Protein AF-A0A435XIN8-F1 (afdb_monomer_lite)

Sequence (94 aa):
AALAMYLAWVGFTTLGAVLGPMLGHVETFGFDMAFPAVFLVLMRGMWTSMAAARPWLVSLVVAALFYLFVPGAWYVAAGAVSGLIAAWLMAGDA

pLDDT: mean 88.57, std 8.17, range [55.53, 97.5]

Radius of gyration: 18.43 Å; chains: 1; bounding box: 35×23×47 Å

Structure (mmCIF, N/CA/C/O backbone):
data_AF-A0A435XIN8-F1
#
_entry.id   AF-A0A435XIN8-F1
#
loop_
_atom_site.group_PDB
_atom_site.id
_atom_site.type_symbol
_atom_site.label_atom_id
_atom_site.label_alt_id
_atom_site.label_comp_id
_atom_site.label_asym_id
_atom_site.label_entity_id
_atom_site.label_seq_id
_atom_site.pdbx_PDB_ins_code
_atom_site.Cartn_x
_atom_site.Cartn_y
_atom_site.Cartn_z
_atom_site.occupancy
_atom_site.B_iso_or_equiv
_atom_site.auth_seq_id
_atom_site.auth_comp_id
_atom_site.auth_asym_id
_atom_site.auth_atom_id
_atom_site.pdbx_PDB_model_num
ATOM 1 N N . ALA A 1 1 ? 15.674 1.872 22.610 1.00 75.19 1 ALA A N 1
ATOM 2 C CA . ALA A 1 1 ? 14.875 2.157 21.397 1.00 75.19 1 ALA A CA 1
ATOM 3 C C . ALA A 1 1 ? 13.672 1.218 21.264 1.00 75.19 1 ALA A C 1
ATOM 5 O O . ALA A 1 1 ? 12.555 1.714 21.284 1.00 75.19 1 ALA A O 1
ATOM 6 N N . ALA A 1 2 ? 13.867 -0.108 21.218 1.00 90.69 2 ALA A N 1
ATOM 7 C CA . ALA A 1 2 ? 12.775 -1.079 21.042 1.00 90.69 2 ALA A CA 1
ATOM 8 C C . ALA A 1 2 ? 11.639 -0.962 22.078 1.00 90.69 2 ALA A C 1
ATOM 10 O O . ALA A 1 2 ? 10.477 -0.948 21.694 1.00 90.69 2 ALA A O 1
ATOM 11 N N . LEU A 1 3 ? 11.960 -0.786 23.369 1.00 94.62 3 LEU A N 1
ATOM 12 C CA . LEU A 1 3 ? 10.942 -0.637 24.420 1.00 94.62 3 LEU A CA 1
ATOM 13 C C . LEU A 1 3 ? 10.083 0.626 24.243 1.00 94.62 3 LEU A C 1
ATOM 15 O O . LEU A 1 3 ? 8.868 0.564 24.377 1.00 94.62 3 LEU A O 1
ATOM 19 N N . ALA A 1 4 ? 10.698 1.761 23.898 1.00 93.44 4 ALA A N 1
ATOM 20 C CA . ALA A 1 4 ? 9.971 3.005 23.648 1.00 93.44 4 ALA A CA 1
ATOM 21 C C . ALA A 1 4 ? 9.062 2.891 22.413 1.00 93.44 4 ALA A C 1
ATOM 23 O O . ALA A 1 4 ? 7.924 3.348 22.443 1.00 93.44 4 ALA A O 1
ATOM 24 N N . MET A 1 5 ? 9.542 2.225 21.356 1.00 95.00 5 MET A N 1
ATOM 25 C CA . MET A 1 5 ? 8.753 1.939 20.153 1.00 95.00 5 MET A CA 1
ATOM 26 C C . MET A 1 5 ? 7.568 1.019 20.471 1.00 95.00 5 MET A C 1
ATOM 28 O O . MET A 1 5 ? 6.449 1.291 20.052 1.00 95.00 5 MET A O 1
ATOM 32 N N . TYR A 1 6 ? 7.796 -0.023 21.274 1.00 95.38 6 TYR A N 1
ATOM 33 C CA . TYR A 1 6 ? 6.751 -0.946 21.707 1.00 95.38 6 TYR A CA 1
ATOM 34 C C . TYR A 1 6 ? 5.683 -0.245 22.551 1.00 95.38 6 TYR A C 1
ATOM 36 O O . TYR A 1 6 ? 4.496 -0.387 22.278 1.00 95.38 6 TYR A O 1
ATOM 44 N N . LEU A 1 7 ? 6.088 0.566 23.533 1.00 96.69 7 LEU A N 1
ATOM 45 C CA . LEU A 1 7 ? 5.151 1.330 24.359 1.00 96.69 7 LEU A CA 1
ATOM 46 C C . LEU A 1 7 ? 4.356 2.345 23.537 1.00 96.69 7 LEU A C 1
ATOM 48 O O . LEU A 1 7 ? 3.152 2.470 23.740 1.00 96.69 7 LEU A O 1
ATOM 52 N N . ALA A 1 8 ? 4.998 3.033 22.590 1.00 95.88 8 ALA A N 1
ATOM 53 C CA . ALA A 1 8 ? 4.302 3.924 21.671 1.00 95.88 8 ALA A CA 1
ATOM 54 C C . ALA A 1 8 ? 3.287 3.153 20.817 1.00 95.88 8 ALA A C 1
ATOM 56 O O . ALA A 1 8 ? 2.129 3.552 20.738 1.00 95.88 8 ALA A O 1
ATOM 57 N N . TRP A 1 9 ? 3.685 2.022 20.231 1.00 96.06 9 TRP A N 1
ATOM 58 C CA . TRP A 1 9 ? 2.791 1.196 19.424 1.00 96.06 9 TRP A CA 1
ATOM 59 C C . TRP A 1 9 ? 1.582 0.712 20.228 1.00 96.06 9 TRP A C 1
ATOM 61 O O . TRP A 1 9 ? 0.446 0.925 19.805 1.00 96.06 9 TRP A O 1
ATOM 71 N N . VAL A 1 10 ? 1.806 0.133 21.410 1.00 97.19 10 VAL A N 1
ATOM 72 C CA . VAL A 1 10 ? 0.729 -0.333 22.293 1.00 97.19 10 VAL A CA 1
ATOM 73 C C . VAL A 1 10 ? -0.158 0.833 22.729 1.00 97.19 10 VAL A C 1
ATOM 75 O O . VAL A 1 10 ? -1.381 0.724 22.656 1.00 97.19 10 VAL A O 1
ATOM 78 N N . GLY A 1 11 ? 0.431 1.963 23.124 1.00 97.50 11 GLY A N 1
ATOM 79 C CA . GLY A 1 11 ? -0.297 3.153 23.560 1.00 97.50 11 GLY A CA 1
ATOM 80 C C . GLY A 1 11 ? -1.203 3.719 22.469 1.00 97.50 11 GLY A C 1
ATOM 81 O O . GLY A 1 11 ? -2.407 3.842 22.680 1.00 97.50 11 GLY A O 1
ATOM 82 N N . PHE A 1 12 ? -0.659 3.995 21.281 1.00 95.00 12 PHE A N 1
ATOM 83 C CA . PHE A 1 12 ? -1.438 4.524 20.158 1.00 95.00 12 PHE A CA 1
ATOM 84 C C . PHE A 1 12 ? -2.469 3.521 19.627 1.00 95.00 12 PHE A C 1
ATOM 86 O O . PHE A 1 12 ? -3.574 3.931 19.285 1.00 95.00 12 PHE A O 1
ATOM 93 N N . THR A 1 13 ? -2.162 2.219 19.614 1.00 93.88 13 THR A N 1
ATOM 94 C CA . THR A 1 13 ? -3.130 1.182 19.208 1.00 93.88 13 THR A CA 1
ATOM 95 C C . THR A 1 13 ? -4.295 1.107 20.191 1.00 93.88 13 THR A C 1
ATOM 97 O O . THR A 1 13 ? -5.449 1.075 19.776 1.00 93.88 13 THR A O 1
ATOM 100 N N . THR A 1 14 ? -4.009 1.141 21.496 1.00 94.88 14 THR A N 1
ATOM 101 C CA . THR A 1 14 ? -5.042 1.133 22.544 1.00 94.88 14 THR A CA 1
ATOM 102 C C . THR A 1 14 ? -5.899 2.392 22.465 1.00 94.88 14 THR A C 1
ATOM 104 O O . THR A 1 14 ? -7.124 2.316 22.511 1.00 94.88 14 THR A O 1
ATOM 107 N N . LEU A 1 15 ? -5.267 3.553 22.281 1.00 94.25 15 LEU A N 1
ATOM 108 C CA . LEU A 1 15 ? -5.957 4.832 22.145 1.00 94.25 15 LEU A CA 1
ATOM 109 C C . LEU A 1 15 ? -6.853 4.856 20.897 1.00 94.25 15 LEU A C 1
ATOM 111 O O . LEU A 1 15 ? -8.006 5.264 20.986 1.00 94.25 15 LEU A O 1
ATOM 115 N N . GLY A 1 16 ? -6.369 4.340 19.765 1.00 89.69 16 GLY A N 1
ATOM 116 C CA . GLY A 1 16 ? -7.163 4.172 18.547 1.00 89.69 16 GLY A CA 1
ATOM 117 C C . GLY A 1 16 ? -8.329 3.194 18.715 1.00 89.69 16 GLY A C 1
ATOM 118 O O . GLY A 1 16 ? -9.423 3.472 18.236 1.00 89.69 16 GLY A O 1
ATOM 119 N N . ALA A 1 17 ? -8.139 2.090 19.443 1.00 90.12 17 ALA A N 1
ATOM 120 C CA . ALA A 1 17 ? -9.194 1.110 19.707 1.00 90.12 17 ALA A CA 1
ATOM 121 C C . ALA A 1 17 ? -10.310 1.661 20.613 1.00 90.12 17 ALA A C 1
ATOM 123 O O . ALA A 1 17 ? -11.476 1.333 20.413 1.00 90.12 17 ALA A O 1
ATOM 124 N N . VAL A 1 18 ? -9.964 2.507 21.590 1.00 92.81 18 VAL A N 1
ATOM 125 C CA . VAL A 1 18 ? -10.932 3.123 22.514 1.00 92.81 18 VAL A CA 1
ATOM 126 C C . VAL A 1 18 ? -11.646 4.316 21.876 1.00 92.81 18 VAL A C 1
ATOM 128 O O . VAL A 1 18 ? -12.858 4.451 22.022 1.00 92.81 18 VAL A O 1
ATOM 131 N N . LEU A 1 19 ? -10.916 5.180 21.164 1.00 88.00 19 LEU A N 1
ATOM 132 C CA . LEU A 1 19 ? -11.485 6.384 20.549 1.00 88.00 19 LEU A CA 1
ATOM 133 C C . LEU A 1 19 ? -12.164 6.107 19.203 1.00 88.00 19 LEU A C 1
ATOM 135 O O . LEU A 1 19 ? -13.084 6.831 18.835 1.00 88.00 19 LEU A O 1
ATOM 139 N N . GLY A 1 20 ? -11.750 5.066 18.476 1.00 84.50 20 GLY A N 1
ATOM 140 C CA . GLY A 1 20 ? -12.283 4.708 17.158 1.00 84.50 20 GLY A CA 1
ATOM 141 C C . GLY A 1 20 ? -13.812 4.581 17.118 1.00 84.50 20 GLY A C 1
ATOM 142 O O . GLY A 1 20 ? -14.435 5.231 16.280 1.00 84.50 20 GLY A O 1
ATOM 143 N N . PRO A 1 21 ? -14.449 3.844 18.051 1.00 85.06 21 PRO A N 1
ATOM 144 C CA . PRO A 1 21 ? -15.908 3.750 18.126 1.00 85.06 21 PRO A CA 1
ATOM 145 C C . PRO A 1 21 ? -16.620 5.089 18.383 1.00 85.06 21 PRO A C 1
ATOM 147 O O . PRO A 1 21 ? -17.789 5.233 18.033 1.00 85.06 21 PRO A O 1
ATOM 150 N N . MET A 1 22 ? -15.940 6.078 18.977 1.00 84.00 22 MET A N 1
ATOM 151 C CA . MET A 1 22 ? -16.516 7.401 19.262 1.00 84.00 22 MET A CA 1
ATOM 152 C C . MET A 1 22 ? -16.594 8.295 18.015 1.00 84.00 22 MET A C 1
ATOM 154 O O . MET A 1 22 ? -17.324 9.283 18.023 1.00 84.00 22 MET A O 1
ATOM 158 N N . LEU A 1 23 ? -15.865 7.959 16.944 1.00 75.56 23 LEU A N 1
ATOM 159 C CA . LEU A 1 23 ? -15.799 8.743 15.705 1.00 75.56 23 LEU A CA 1
ATOM 160 C C . LEU A 1 23 ? -16.977 8.483 14.743 1.00 75.56 23 LEU A C 1
ATOM 162 O O . LEU A 1 23 ? -17.094 9.165 13.726 1.00 75.56 23 LEU A O 1
ATOM 166 N N . GLY A 1 24 ? -17.876 7.542 15.054 1.00 78.75 24 GLY A N 1
ATOM 167 C CA . GLY A 1 24 ? -19.056 7.255 14.228 1.00 78.75 24 GLY A CA 1
ATOM 168 C C . GLY A 1 24 ? -18.700 6.704 12.839 1.00 78.75 24 GLY A C 1
ATOM 169 O O . GLY A 1 24 ? -17.843 5.832 12.721 1.00 78.75 24 GLY A O 1
ATOM 170 N N . HIS A 1 25 ? -19.359 7.189 11.777 1.00 75.62 25 HIS A N 1
ATOM 171 C CA . HIS A 1 25 ? -19.108 6.757 10.390 1.00 75.62 25 HIS A CA 1
ATOM 172 C C . HIS A 1 25 ? -17.826 7.390 9.829 1.00 75.62 25 HIS A C 1
ATOM 174 O O . HIS A 1 25 ? -17.870 8.302 9.001 1.00 75.62 25 HIS A O 1
ATOM 180 N N . VAL A 1 26 ? -16.676 6.890 10.282 1.00 74.94 26 VAL A N 1
ATOM 181 C CA . VAL A 1 26 ? -15.337 7.412 9.952 1.00 74.94 26 VAL A CA 1
ATOM 182 C C . VAL A 1 26 ? -15.029 7.394 8.442 1.00 74.94 26 VAL A C 1
ATOM 184 O O . VAL A 1 26 ? -14.199 8.162 7.961 1.00 74.94 26 VAL A O 1
ATOM 187 N N . GLU A 1 27 ? -15.752 6.568 7.683 1.00 73.81 27 GLU A N 1
ATOM 188 C CA . GLU A 1 27 ? -15.745 6.490 6.214 1.00 73.81 27 GLU A CA 1
ATOM 189 C C . GLU A 1 27 ? -15.984 7.858 5.554 1.00 73.81 27 GLU A C 1
ATOM 191 O O . GLU A 1 27 ? -15.299 8.222 4.603 1.00 73.81 27 GLU A O 1
ATOM 196 N N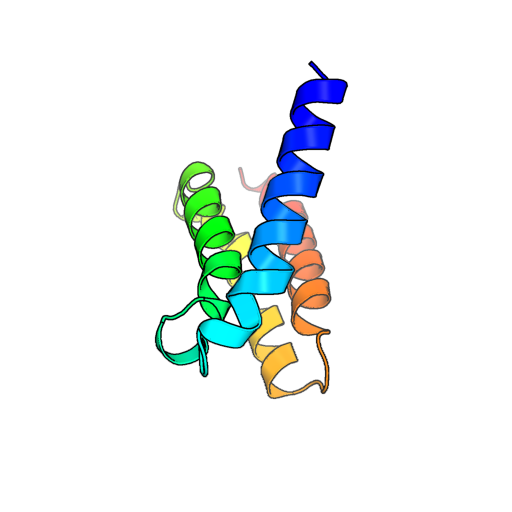 . THR A 1 28 ? -16.883 8.684 6.106 1.00 74.12 28 THR A N 1
ATOM 197 C CA . THR A 1 28 ? -17.136 10.039 5.567 1.00 74.12 28 THR A CA 1
ATOM 198 C C . THR A 1 28 ? -15.941 10.982 5.684 1.00 74.12 28 THR A C 1
ATOM 200 O O . THR A 1 28 ? -15.857 11.958 4.941 1.00 74.12 28 THR A O 1
ATOM 203 N N . PHE A 1 29 ? -14.994 10.684 6.574 1.00 78.12 29 PHE A N 1
ATOM 204 C CA . PHE A 1 29 ? -13.762 11.451 6.733 1.00 78.12 29 PHE A CA 1
ATOM 205 C C . PHE A 1 29 ? -12.603 10.902 5.883 1.00 78.12 29 PHE A C 1
ATOM 207 O O . PHE A 1 29 ? -11.504 11.451 5.942 1.00 78.12 29 PHE A O 1
ATOM 214 N N . GLY A 1 30 ? -12.818 9.840 5.093 1.00 76.88 30 GLY A N 1
ATOM 215 C CA . GLY A 1 30 ? -11.795 9.247 4.226 1.00 76.88 30 GLY A CA 1
ATOM 216 C C . GLY A 1 30 ? -10.733 8.432 4.971 1.00 76.88 30 GLY A C 1
ATOM 217 O O . GLY A 1 30 ? -9.632 8.226 4.456 1.00 76.88 30 GLY A O 1
ATOM 218 N N . PHE A 1 31 ? -11.025 7.985 6.199 1.00 79.81 31 PHE A N 1
ATOM 219 C CA . PHE A 1 31 ? -10.106 7.152 6.987 1.00 79.81 31 PHE A CA 1
ATOM 220 C C . PHE A 1 31 ? -9.837 5.783 6.343 1.00 79.81 31 PHE A C 1
ATOM 222 O O . PHE A 1 31 ? -8.754 5.227 6.513 1.00 79.81 31 PHE A O 1
ATOM 229 N N . ASP A 1 32 ? -10.787 5.268 5.569 1.00 83.62 32 ASP A N 1
ATOM 230 C CA . ASP A 1 32 ? -10.657 4.077 4.725 1.00 83.62 32 ASP A CA 1
ATOM 231 C C . ASP A 1 32 ? -9.632 4.272 3.592 1.00 83.62 32 ASP A C 1
ATOM 233 O O . ASP A 1 32 ? -8.892 3.352 3.238 1.00 83.62 32 ASP A O 1
ATOM 237 N N . MET A 1 33 ? -9.516 5.500 3.084 1.00 84.88 33 MET A N 1
ATOM 238 C CA . MET A 1 33 ? -8.567 5.880 2.037 1.00 84.88 33 MET A CA 1
ATOM 239 C C . MET A 1 33 ? -7.185 6.270 2.562 1.00 84.88 33 MET A C 1
ATOM 241 O O . MET A 1 33 ? -6.239 6.337 1.774 1.00 84.88 33 MET A O 1
ATOM 245 N N . ALA A 1 34 ? -7.020 6.475 3.872 1.00 86.88 34 ALA A N 1
ATOM 246 C CA . ALA A 1 34 ? -5.742 6.878 4.458 1.00 86.88 34 ALA A CA 1
ATOM 247 C C . ALA A 1 34 ? -4.617 5.877 4.143 1.00 86.88 34 ALA A C 1
ATOM 249 O O . ALA A 1 34 ? -3.512 6.276 3.779 1.00 86.88 34 ALA A O 1
ATOM 250 N N . PHE A 1 35 ? -4.903 4.574 4.221 1.00 85.12 35 PHE A N 1
ATOM 251 C CA . PHE A 1 35 ? -3.913 3.536 3.942 1.00 85.12 35 PHE A CA 1
ATOM 252 C C . PHE A 1 35 ? -3.520 3.492 2.451 1.00 85.12 35 PHE A C 1
ATOM 254 O O . PHE A 1 35 ? -2.336 3.686 2.167 1.00 85.12 35 PHE A O 1
ATOM 261 N N . PRO A 1 36 ? -4.452 3.354 1.480 1.00 87.69 36 PRO A N 1
ATOM 262 C CA . PRO A 1 36 ? -4.133 3.484 0.054 1.00 87.69 36 PRO A CA 1
ATOM 263 C C . PRO A 1 36 ? -3.402 4.784 -0.311 1.00 87.69 36 PRO A C 1
ATOM 265 O O . PRO A 1 36 ? -2.444 4.752 -1.084 1.00 87.69 36 PRO A O 1
ATOM 268 N N . ALA A 1 37 ? -3.808 5.921 0.263 1.00 89.81 37 ALA A N 1
ATOM 269 C CA . ALA A 1 37 ? -3.206 7.223 -0.017 1.00 89.81 37 ALA A CA 1
ATOM 270 C C . ALA A 1 37 ? -1.724 7.282 0.379 1.00 89.81 37 ALA A C 1
ATOM 272 O O . ALA A 1 37 ? -0.915 7.836 -0.366 1.00 89.81 37 ALA A O 1
ATOM 273 N N . VAL A 1 38 ? -1.345 6.670 1.507 1.00 90.38 38 VAL A N 1
ATOM 274 C CA . VAL A 1 38 ? 0.064 6.568 1.911 1.00 90.38 38 VAL A CA 1
ATOM 275 C C . VAL A 1 38 ? 0.868 5.787 0.870 1.00 90.38 38 VAL A C 1
ATOM 277 O O . VAL A 1 38 ? 1.924 6.263 0.461 1.00 90.38 38 VAL A O 1
ATOM 280 N N . PHE A 1 39 ? 0.372 4.653 0.361 1.00 86.75 39 PHE A N 1
ATOM 281 C CA . PHE A 1 39 ? 1.075 3.919 -0.705 1.00 86.75 39 PHE A CA 1
ATOM 282 C C . PHE A 1 39 ? 1.196 4.731 -1.991 1.00 86.75 39 PHE A C 1
ATOM 284 O O . PHE A 1 39 ? 2.278 4.775 -2.573 1.00 86.75 39 PHE A O 1
ATOM 291 N N . LEU A 1 40 ? 0.131 5.419 -2.410 1.00 88.56 40 LEU A N 1
ATOM 292 C CA . LEU A 1 40 ? 0.167 6.290 -3.589 1.00 88.56 40 LEU A CA 1
ATOM 293 C C . LEU A 1 40 ? 1.199 7.418 -3.432 1.00 88.56 40 LEU A C 1
ATOM 295 O O . LEU A 1 40 ? 1.942 7.720 -4.366 1.00 88.56 40 LEU A O 1
ATOM 299 N N . VAL A 1 41 ? 1.306 8.007 -2.238 1.00 90.75 41 VAL A N 1
ATOM 300 C CA . VAL A 1 41 ? 2.336 9.008 -1.924 1.00 90.75 41 VAL A CA 1
ATOM 301 C C . VAL A 1 41 ? 3.737 8.405 -1.936 1.00 90.75 41 VAL A C 1
ATOM 303 O O . VAL A 1 41 ? 4.659 9.058 -2.413 1.00 90.75 41 VAL A O 1
ATOM 306 N N . LEU A 1 42 ? 3.929 7.175 -1.457 1.00 89.31 42 LEU A N 1
ATOM 307 C CA . LEU A 1 42 ? 5.231 6.507 -1.533 1.00 89.31 42 LEU A CA 1
ATOM 308 C C . LEU A 1 42 ? 5.626 6.203 -2.988 1.00 89.31 42 LEU A C 1
ATOM 310 O O . LEU A 1 42 ? 6.783 6.403 -3.357 1.00 89.31 42 LEU A O 1
ATOM 314 N N . MET A 1 43 ? 4.665 5.825 -3.841 1.00 85.06 43 MET A N 1
ATOM 315 C CA . MET A 1 43 ? 4.898 5.606 -5.276 1.00 85.06 43 MET A CA 1
ATOM 316 C C . MET A 1 43 ? 5.415 6.858 -5.990 1.00 85.06 43 MET A C 1
ATOM 318 O O . MET A 1 43 ? 6.216 6.743 -6.917 1.00 85.06 43 MET A O 1
ATOM 322 N N . ARG A 1 44 ? 5.041 8.061 -5.530 1.00 84.31 44 ARG A N 1
ATOM 323 C CA . ARG A 1 44 ? 5.604 9.334 -6.020 1.00 84.31 44 ARG A CA 1
ATOM 324 C C . ARG A 1 44 ? 7.132 9.325 -6.021 1.00 84.31 44 ARG A C 1
ATOM 326 O O . ARG A 1 44 ? 7.737 9.806 -6.971 1.00 84.31 44 ARG A O 1
ATOM 333 N N . GLY A 1 45 ? 7.751 8.799 -4.961 1.00 82.19 45 GLY A N 1
ATOM 334 C CA . GLY A 1 45 ? 9.210 8.749 -4.828 1.00 82.19 45 GLY A CA 1
ATOM 335 C C . GLY A 1 45 ? 9.876 7.783 -5.810 1.00 82.19 45 GLY A C 1
ATOM 336 O O . GLY A 1 45 ? 11.061 7.916 -6.092 1.00 82.19 45 GLY A O 1
ATOM 337 N N . MET A 1 46 ? 9.114 6.834 -6.355 1.00 83.12 46 MET A N 1
ATOM 338 C CA . MET A 1 46 ? 9.587 5.838 -7.315 1.00 83.12 46 MET A CA 1
ATOM 339 C C . MET A 1 46 ? 9.396 6.291 -8.771 1.00 83.12 46 MET A C 1
ATOM 341 O O . MET A 1 46 ? 9.860 5.619 -9.692 1.00 83.12 46 MET A O 1
ATOM 345 N N . TRP A 1 47 ? 8.695 7.407 -9.005 1.00 84.19 47 TRP A N 1
ATOM 346 C CA . TRP A 1 47 ? 8.352 7.864 -10.348 1.00 84.19 47 TRP A CA 1
ATOM 347 C C . TRP A 1 47 ? 9.517 8.644 -10.958 1.00 84.19 47 TRP A C 1
ATOM 349 O O . TRP A 1 47 ? 9.613 9.862 -10.838 1.00 84.19 47 TRP A O 1
ATOM 359 N N . THR A 1 48 ? 10.405 7.928 -11.645 1.00 81.50 48 THR A N 1
ATOM 360 C CA . THR A 1 48 ? 11.596 8.509 -12.284 1.00 81.50 48 THR A CA 1
ATOM 361 C C . THR A 1 48 ? 11.350 8.952 -13.727 1.00 81.50 48 THR A C 1
ATOM 363 O O . THR A 1 48 ? 11.889 9.966 -14.160 1.00 81.50 48 THR A O 1
ATOM 366 N N . SER A 1 49 ? 10.527 8.223 -14.488 1.00 84.62 49 SER A N 1
ATOM 367 C CA . SER A 1 49 ? 10.201 8.544 -15.883 1.00 84.62 49 SER A CA 1
ATOM 368 C C . SER A 1 49 ? 8.861 7.943 -16.315 1.00 84.62 49 SER A C 1
ATOM 370 O O . SER A 1 49 ? 8.307 7.066 -15.652 1.00 84.62 49 SER A O 1
ATOM 372 N N . MET A 1 50 ? 8.335 8.382 -17.463 1.00 83.06 50 MET A N 1
ATOM 373 C CA . MET A 1 50 ? 7.103 7.816 -18.031 1.00 83.06 50 MET A CA 1
ATOM 374 C C . MET A 1 50 ? 7.261 6.337 -18.430 1.00 83.06 50 MET A C 1
ATOM 376 O O . MET A 1 50 ? 6.292 5.583 -18.414 1.00 83.06 50 MET A O 1
ATOM 380 N N . ALA A 1 51 ? 8.483 5.897 -18.754 1.00 82.38 51 ALA A N 1
ATOM 381 C CA . ALA A 1 51 ? 8.771 4.492 -19.035 1.00 82.38 51 ALA A CA 1
ATOM 382 C C . ALA A 1 51 ? 8.700 3.634 -17.761 1.00 82.38 51 ALA A C 1
ATOM 384 O O . ALA A 1 51 ? 8.118 2.550 -17.791 1.00 82.38 51 ALA A O 1
ATOM 385 N N . ALA A 1 52 ? 9.189 4.155 -16.629 1.00 81.69 52 ALA A N 1
ATOM 386 C CA . ALA A 1 52 ? 9.131 3.478 -15.331 1.00 81.69 52 ALA A CA 1
ATOM 387 C C . ALA A 1 52 ? 7.691 3.263 -14.819 1.00 81.69 52 ALA A C 1
ATOM 389 O O . ALA A 1 52 ? 7.455 2.375 -14.006 1.00 81.69 52 ALA A O 1
ATOM 390 N N . ALA A 1 53 ? 6.717 4.025 -15.329 1.00 87.44 53 ALA A N 1
ATOM 391 C CA . ALA A 1 53 ? 5.304 3.869 -14.986 1.00 87.44 53 ALA A CA 1
ATOM 392 C C . ALA A 1 53 ? 4.590 2.743 -15.767 1.00 87.44 53 ALA A C 1
ATOM 394 O O . ALA A 1 53 ? 3.483 2.352 -15.395 1.00 87.44 53 ALA A O 1
ATOM 395 N N . ARG A 1 54 ? 5.191 2.188 -16.834 1.00 89.75 54 ARG A N 1
ATOM 396 C CA . ARG A 1 54 ? 4.550 1.142 -17.659 1.00 89.75 54 ARG A CA 1
ATOM 397 C C . ARG A 1 54 ? 4.188 -0.118 -16.857 1.00 89.75 54 ARG A C 1
ATOM 399 O O . ARG A 1 54 ? 3.039 -0.550 -16.966 1.00 89.75 54 ARG A O 1
ATOM 406 N N . PRO A 1 55 ? 5.069 -0.683 -16.004 1.00 91.56 55 PRO A N 1
ATOM 407 C CA . PRO A 1 55 ? 4.714 -1.843 -15.185 1.00 91.56 55 PRO A CA 1
ATOM 408 C C . PRO A 1 55 ? 3.599 -1.546 -14.175 1.00 91.56 55 PRO A C 1
ATOM 410 O O . PRO A 1 55 ? 2.776 -2.413 -13.879 1.00 91.56 55 PRO A O 1
ATOM 413 N N . TRP A 1 56 ? 3.529 -0.310 -13.670 1.00 91.31 56 TRP A N 1
ATOM 414 C CA . TRP A 1 56 ? 2.457 0.113 -12.767 1.00 91.31 56 TRP A CA 1
ATOM 415 C C . TRP A 1 56 ? 1.112 0.184 -13.474 1.00 91.31 56 TRP A C 1
ATOM 417 O O . TRP A 1 56 ? 0.105 -0.204 -12.894 1.00 91.31 56 TRP A O 1
ATOM 427 N N . LEU A 1 57 ? 1.093 0.628 -14.733 1.00 92.94 57 LEU A N 1
ATOM 428 C CA . LEU A 1 57 ? -0.123 0.650 -15.539 1.00 92.94 57 LEU A CA 1
ATOM 429 C C . LEU A 1 57 ? -0.640 -0.772 -15.782 1.00 92.94 57 LEU A C 1
ATOM 431 O O . LEU A 1 57 ? -1.832 -1.017 -15.618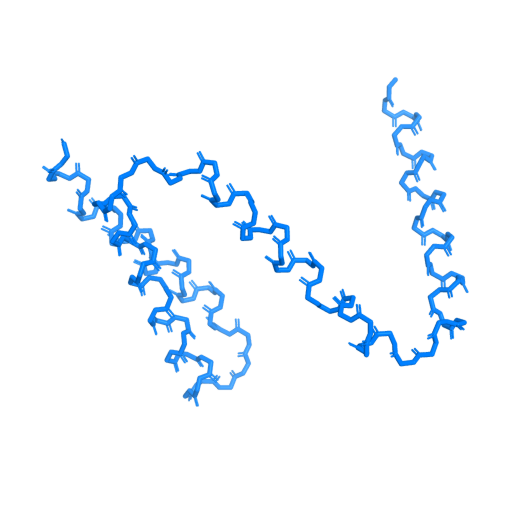 1.00 92.94 57 LEU A O 1
ATOM 435 N N . VAL A 1 58 ? 0.245 -1.726 -16.094 1.00 95.44 58 VAL A N 1
ATOM 436 C CA . VAL A 1 58 ? -0.142 -3.142 -16.234 1.00 95.44 58 VAL A CA 1
ATOM 437 C C . VAL A 1 58 ? -0.748 -3.671 -14.933 1.00 95.44 58 VAL A C 1
ATOM 439 O O . VAL A 1 58 ? -1.842 -4.231 -14.957 1.00 95.44 58 VAL A O 1
ATOM 442 N N . SER A 1 59 ? -0.084 -3.427 -13.799 1.00 94.88 59 SER A N 1
ATOM 443 C CA . SER A 1 59 ? -0.595 -3.785 -12.468 1.00 94.88 59 SER A CA 1
ATOM 444 C C . SER A 1 59 ? -1.976 -3.181 -12.193 1.00 94.88 59 SER A C 1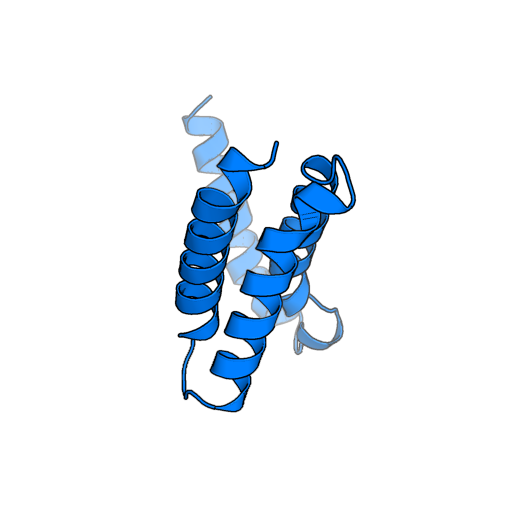
ATOM 446 O O . SER A 1 59 ? -2.893 -3.897 -11.789 1.00 94.88 59 SER A O 1
ATOM 448 N N . LEU A 1 60 ? -2.154 -1.886 -12.478 1.00 94.12 60 LEU A N 1
ATOM 449 C CA . LEU A 1 60 ? -3.413 -1.161 -12.300 1.00 94.12 60 LEU A CA 1
ATOM 450 C C . LEU A 1 60 ? -4.545 -1.792 -13.119 1.00 94.12 60 LEU A C 1
ATOM 452 O O . LEU A 1 60 ? -5.625 -2.036 -12.587 1.00 94.12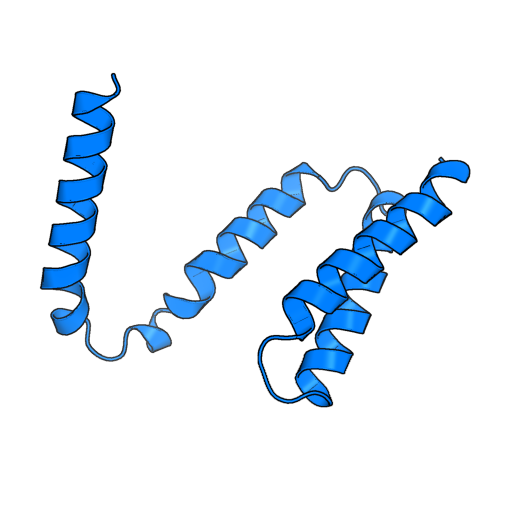 60 LEU A O 1
ATOM 456 N N . VAL A 1 61 ? -4.302 -2.069 -14.403 1.00 96.94 61 VAL A N 1
ATOM 457 C CA . VAL A 1 61 ? -5.308 -2.653 -15.301 1.00 96.94 61 VAL A CA 1
ATOM 458 C C . VAL A 1 61 ? -5.705 -4.047 -14.826 1.00 96.94 61 VAL A C 1
ATOM 460 O O . VAL A 1 61 ? -6.893 -4.343 -14.733 1.00 96.94 61 VAL A O 1
ATOM 463 N N . VAL A 1 62 ? -4.738 -4.895 -14.470 1.00 97.00 62 VAL A N 1
ATOM 464 C CA . VAL A 1 62 ? -5.026 -6.252 -13.985 1.00 97.00 62 VAL A CA 1
ATOM 465 C C . VAL A 1 62 ? -5.778 -6.216 -12.655 1.00 97.00 62 VAL A C 1
ATOM 467 O O . VAL A 1 62 ? -6.763 -6.936 -12.499 1.00 97.00 62 VAL A O 1
ATOM 470 N N . ALA A 1 63 ? -5.376 -5.352 -11.719 1.00 95.44 63 ALA A N 1
ATOM 471 C CA . ALA A 1 63 ? -6.088 -5.170 -10.459 1.00 95.44 63 ALA A CA 1
ATOM 472 C C . ALA A 1 63 ? -7.533 -4.695 -10.689 1.00 95.44 63 ALA A C 1
ATOM 474 O O . ALA A 1 63 ? -8.456 -5.253 -10.101 1.00 95.44 63 ALA A O 1
ATOM 475 N N . ALA A 1 64 ? -7.752 -3.729 -11.586 1.00 95.69 64 ALA A N 1
ATOM 476 C CA . ALA A 1 64 ? -9.088 -3.240 -11.923 1.00 95.69 64 ALA A CA 1
ATOM 477 C C . ALA A 1 64 ? -9.971 -4.340 -12.533 1.00 95.69 64 ALA A C 1
ATOM 479 O O . ALA A 1 64 ? -11.126 -4.489 -12.143 1.00 95.69 64 ALA A O 1
ATOM 480 N N . LEU A 1 65 ? -9.424 -5.158 -13.439 1.00 96.56 65 LEU A N 1
ATOM 481 C CA . LEU A 1 65 ? -10.148 -6.295 -14.011 1.00 96.56 65 LEU A CA 1
ATOM 482 C C . LEU A 1 65 ? -10.525 -7.318 -12.933 1.00 96.56 65 LEU A C 1
ATOM 484 O O . LEU A 1 65 ? -11.670 -7.754 -12.873 1.00 96.56 65 LEU A O 1
ATOM 488 N N . PHE A 1 66 ? -9.599 -7.672 -12.042 1.00 96.56 66 PHE A N 1
ATOM 489 C CA . PHE A 1 66 ? -9.902 -8.594 -10.947 1.00 96.56 66 PHE A CA 1
ATOM 490 C C . PHE A 1 66 ? -10.934 -8.021 -9.976 1.00 96.56 66 PHE A C 1
ATOM 492 O O . PHE A 1 66 ? -11.807 -8.758 -9.540 1.00 96.56 66 PHE A O 1
ATOM 499 N N . TYR A 1 67 ? -10.880 -6.724 -9.678 1.00 93.94 67 TYR A N 1
ATOM 500 C CA . TYR A 1 67 ? -11.872 -6.072 -8.825 1.00 93.94 67 TYR A CA 1
ATOM 501 C C . TYR A 1 67 ? -13.282 -6.123 -9.435 1.00 93.94 67 TYR A C 1
ATOM 503 O O . TYR A 1 67 ? -14.258 -6.307 -8.714 1.00 93.94 67 TYR A O 1
ATOM 511 N N . LEU A 1 68 ? -13.394 -5.992 -10.762 1.00 95.38 68 LEU A N 1
ATOM 512 C CA . LEU A 1 68 ? -14.680 -5.999 -11.464 1.00 95.38 68 LEU A CA 1
ATOM 513 C C . LEU A 1 68 ? -15.239 -7.406 -11.713 1.00 95.38 68 LEU A C 1
ATOM 515 O O . LEU A 1 68 ? -16.456 -7.580 -11.710 1.00 95.38 68 LEU A O 1
ATOM 519 N N . PHE A 1 69 ? -14.378 -8.397 -11.962 1.00 95.75 69 PHE A N 1
ATOM 520 C CA . PHE A 1 69 ? -14.804 -9.719 -12.442 1.00 95.75 69 PHE A CA 1
ATOM 521 C C . PHE A 1 69 ? -14.612 -10.859 -11.439 1.00 95.75 69 PHE A C 1
ATOM 523 O O . PHE A 1 69 ? -15.243 -11.904 -11.593 1.00 95.75 69 PHE A O 1
ATOM 530 N N . VAL A 1 70 ? -13.750 -10.699 -10.432 1.00 94.12 70 VAL A N 1
ATOM 531 C CA . VAL A 1 70 ? -13.412 -11.767 -9.486 1.00 94.12 70 VAL A CA 1
ATOM 532 C C . VAL A 1 70 ? -13.899 -11.385 -8.087 1.00 94.12 70 VAL A C 1
ATOM 534 O O . VAL A 1 70 ? -13.476 -10.364 -7.548 1.00 94.12 70 VAL A O 1
ATOM 537 N N . PRO A 1 71 ? -14.759 -12.200 -7.449 1.00 87.75 71 PRO A N 1
ATOM 538 C CA . PRO A 1 71 ? -15.183 -11.931 -6.085 1.00 87.75 71 PRO A CA 1
ATOM 539 C C . PRO A 1 71 ? -14.002 -12.068 -5.112 1.00 87.75 71 PRO A C 1
ATOM 541 O O . PRO A 1 71 ? -13.213 -13.014 -5.180 1.00 87.75 71 PRO A O 1
ATOM 544 N N . GLY A 1 72 ? -13.914 -11.135 -4.166 1.00 88.38 72 GLY A N 1
ATOM 545 C CA . GLY A 1 72 ? -12.895 -11.122 -3.117 1.00 88.38 72 GLY A CA 1
ATOM 546 C C . GLY A 1 72 ? -11.684 -10.236 -3.423 1.00 88.38 72 GLY A C 1
ATOM 547 O O . GLY A 1 72 ? -11.620 -9.527 -4.422 1.00 88.38 72 GLY A O 1
ATOM 548 N N . ALA A 1 73 ? -10.695 -10.267 -2.528 1.00 89.50 73 ALA A N 1
ATOM 549 C CA . ALA A 1 73 ? -9.546 -9.357 -2.550 1.00 89.50 73 ALA A CA 1
ATOM 550 C C . ALA A 1 73 ? -8.405 -9.785 -3.502 1.00 89.50 73 ALA A C 1
ATOM 552 O O . ALA A 1 73 ? -7.248 -9.400 -3.317 1.00 89.50 73 ALA A O 1
ATOM 553 N N . TRP A 1 74 ? -8.708 -10.587 -4.530 1.00 94.31 74 TRP A N 1
ATOM 554 C CA . TRP A 1 74 ? -7.701 -11.145 -5.443 1.00 94.31 74 TRP A CA 1
ATOM 555 C C . TRP A 1 74 ? -7.014 -10.102 -6.327 1.00 94.31 74 TRP A C 1
ATOM 557 O O . TRP A 1 74 ? -5.906 -10.341 -6.809 1.00 94.31 74 TRP A O 1
ATOM 567 N N . TYR A 1 75 ? -7.619 -8.924 -6.478 1.00 91.81 75 TYR A N 1
ATOM 568 C CA . TYR A 1 75 ?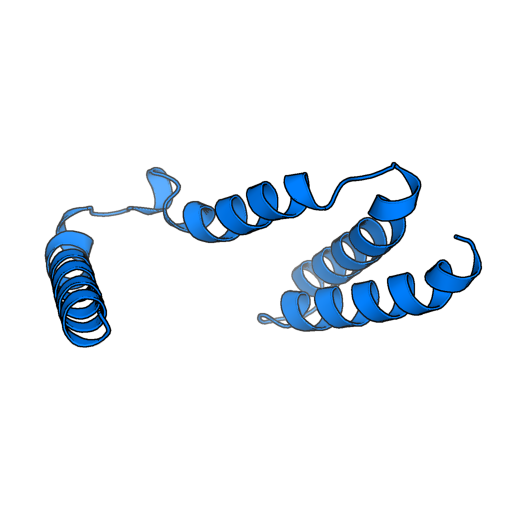 -7.055 -7.808 -7.232 1.00 91.81 75 TYR A CA 1
ATOM 569 C C . TYR A 1 75 ? -5.687 -7.345 -6.710 1.00 91.81 75 TYR A C 1
ATOM 571 O O . TYR A 1 75 ? -4.849 -6.940 -7.513 1.00 91.81 75 TYR A O 1
ATOM 579 N N . VAL A 1 76 ? -5.415 -7.456 -5.401 1.00 92.62 76 VAL A N 1
ATOM 580 C CA . VAL A 1 76 ? -4.119 -7.058 -4.819 1.00 92.62 76 VAL A CA 1
ATOM 581 C C . VAL A 1 76 ? -3.007 -8.005 -5.267 1.00 92.62 76 VAL A C 1
ATOM 583 O O . VAL A 1 76 ? -1.978 -7.560 -5.774 1.00 92.62 76 VAL A O 1
ATOM 586 N N . ALA A 1 77 ? -3.219 -9.315 -5.118 1.00 94.69 77 ALA A N 1
ATOM 587 C CA . ALA A 1 77 ? -2.233 -10.320 -5.504 1.00 94.69 77 ALA A CA 1
ATOM 588 C C . ALA A 1 77 ? -2.025 -10.344 -7.027 1.00 94.69 77 ALA A C 1
ATOM 590 O O . ALA A 1 77 ? -0.887 -10.356 -7.492 1.00 94.69 77 ALA A O 1
ATOM 591 N N . ALA A 1 78 ? -3.110 -10.286 -7.807 1.00 95.88 78 ALA A N 1
ATOM 592 C CA . ALA A 1 78 ? -3.040 -10.279 -9.266 1.00 95.88 78 ALA A CA 1
ATOM 593 C C . ALA A 1 78 ? -2.344 -9.020 -9.813 1.00 95.88 78 ALA A C 1
ATOM 595 O O . ALA A 1 78 ? -1.487 -9.125 -10.695 1.00 95.88 78 ALA A O 1
ATOM 596 N N . GLY A 1 79 ? -2.650 -7.839 -9.263 1.00 95.31 79 GLY A N 1
ATOM 597 C CA . GLY A 1 79 ? -1.959 -6.591 -9.597 1.00 95.31 79 GLY A CA 1
ATOM 598 C C . GLY A 1 79 ? -0.465 -6.659 -9.272 1.00 95.31 79 GLY A C 1
ATOM 599 O O . GLY A 1 79 ? 0.373 -6.402 -10.134 1.00 95.31 79 GLY A O 1
ATOM 600 N N . ALA A 1 80 ? -0.108 -7.099 -8.061 1.00 94.38 80 ALA A N 1
ATOM 601 C CA . ALA A 1 80 ? 1.291 -7.219 -7.649 1.00 94.38 80 ALA A CA 1
ATOM 602 C C . ALA A 1 80 ? 2.097 -8.177 -8.547 1.00 94.38 80 ALA A C 1
ATOM 604 O O . ALA A 1 80 ? 3.180 -7.821 -9.013 1.00 94.38 80 ALA A O 1
ATOM 605 N N . VAL A 1 81 ? 1.560 -9.369 -8.833 1.00 96.88 81 VAL A N 1
ATOM 606 C CA . VAL A 1 81 ? 2.232 -10.375 -9.673 1.00 96.88 81 VAL A CA 1
ATOM 607 C C . VAL A 1 81 ? 2.363 -9.894 -11.117 1.00 96.88 81 VAL A C 1
ATOM 609 O O . VAL A 1 81 ? 3.445 -9.981 -11.694 1.00 96.88 81 VAL A O 1
ATOM 612 N N . SER A 1 82 ? 1.297 -9.345 -11.703 1.00 96.56 82 SER A N 1
ATOM 613 C CA . SER A 1 82 ? 1.339 -8.842 -13.083 1.00 96.56 82 SER A CA 1
ATOM 614 C C . SER A 1 82 ? 2.277 -7.645 -13.247 1.00 96.56 82 SER A C 1
ATOM 616 O O . SER A 1 82 ? 3.021 -7.594 -14.224 1.00 96.56 82 SER A O 1
ATOM 618 N N . GLY A 1 83 ? 2.312 -6.728 -12.275 1.00 94.31 83 GLY A N 1
ATOM 619 C CA . GLY A 1 83 ? 3.267 -5.621 -12.247 1.00 94.31 83 GLY A CA 1
ATOM 620 C C . GLY A 1 83 ? 4.716 -6.092 -12.161 1.00 94.31 83 GLY A C 1
ATOM 621 O O . GLY A 1 83 ? 5.568 -5.565 -12.872 1.00 94.31 83 GLY A O 1
ATOM 622 N N . LEU A 1 84 ? 4.996 -7.112 -11.341 1.00 94.12 84 LEU A N 1
ATOM 623 C CA . LEU A 1 84 ? 6.333 -7.698 -11.227 1.00 94.12 84 LEU A CA 1
ATOM 624 C C . LEU A 1 84 ? 6.768 -8.379 -12.530 1.00 94.12 84 LEU A C 1
ATOM 626 O O . LEU A 1 84 ? 7.888 -8.164 -12.984 1.00 94.12 84 LEU A O 1
ATOM 630 N N . ILE A 1 85 ? 5.878 -9.158 -13.153 1.00 96.06 85 ILE A N 1
ATOM 631 C CA . ILE A 1 85 ? 6.143 -9.802 -14.447 1.00 96.06 85 ILE A CA 1
ATOM 632 C C . ILE A 1 85 ? 6.391 -8.741 -15.525 1.00 96.06 85 ILE A C 1
ATOM 634 O O . ILE A 1 85 ? 7.367 -8.838 -16.263 1.00 96.06 85 ILE A O 1
ATOM 638 N N . ALA A 1 86 ? 5.553 -7.703 -15.594 1.00 94.12 86 ALA A N 1
ATOM 639 C CA . ALA A 1 86 ? 5.729 -6.606 -16.540 1.00 94.12 86 ALA A CA 1
ATOM 640 C C . ALA A 1 86 ? 7.060 -5.877 -16.323 1.00 94.12 86 ALA A C 1
ATOM 642 O O . ALA A 1 86 ? 7.774 -5.620 -17.286 1.00 94.12 86 ALA A O 1
ATOM 643 N N . ALA A 1 87 ? 7.425 -5.595 -15.070 1.00 92.25 87 ALA A N 1
ATOM 644 C CA . ALA A 1 87 ? 8.704 -4.979 -14.739 1.00 92.25 87 ALA A CA 1
ATOM 645 C C . ALA A 1 87 ? 9.883 -5.868 -15.152 1.00 92.25 87 ALA A C 1
ATOM 647 O O . ALA A 1 87 ? 10.838 -5.364 -15.728 1.00 92.25 87 ALA A O 1
ATOM 648 N N . TRP A 1 88 ? 9.804 -7.179 -14.909 1.00 92.62 88 TRP A N 1
ATOM 649 C CA . TRP A 1 88 ? 10.849 -8.127 -15.294 1.00 92.62 88 TRP A CA 1
ATOM 650 C C . TRP A 1 88 ? 11.032 -8.209 -16.814 1.00 92.62 88 TRP A C 1
ATOM 652 O O . TRP A 1 88 ? 12.160 -8.182 -17.295 1.00 92.62 88 TRP A O 1
ATOM 662 N N . LEU A 1 89 ? 9.934 -8.242 -17.572 1.00 92.19 89 LEU A N 1
ATOM 663 C CA . LEU A 1 89 ? 9.978 -8.262 -19.036 1.00 92.19 89 LEU A CA 1
ATOM 664 C C . LEU A 1 89 ? 10.501 -6.942 -19.621 1.00 92.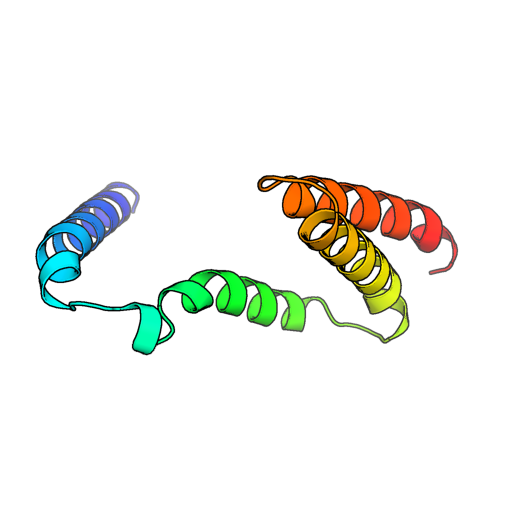19 89 LEU A C 1
ATOM 666 O O . LEU A 1 89 ? 11.248 -6.960 -20.591 1.00 92.19 89 LEU A O 1
ATOM 670 N N . MET A 1 90 ? 10.131 -5.806 -19.024 1.00 88.75 90 MET A N 1
ATOM 671 C CA . MET A 1 90 ? 10.529 -4.470 -19.489 1.00 88.75 90 MET A CA 1
ATOM 672 C C . MET A 1 90 ? 11.909 -4.033 -18.975 1.00 88.75 90 MET A C 1
ATOM 674 O O . MET A 1 90 ? 12.442 -3.035 -19.449 1.00 88.75 90 MET A O 1
ATOM 678 N N . ALA A 1 91 ? 12.504 -4.754 -18.020 1.00 82.19 91 ALA A N 1
ATOM 679 C CA . ALA A 1 91 ? 13.826 -4.434 -17.481 1.00 82.19 91 ALA A CA 1
ATOM 680 C C . ALA A 1 91 ? 14.951 -4.578 -18.521 1.00 82.19 91 ALA A C 1
ATOM 682 O O . ALA A 1 91 ? 16.006 -3.981 -18.343 1.00 82.19 91 ALA A O 1
ATOM 683 N N . GLY A 1 92 ? 14.735 -5.349 -19.593 1.00 67.44 92 GLY A N 1
ATOM 684 C CA . GLY A 1 92 ? 15.683 -5.473 -20.705 1.00 67.44 92 GLY A CA 1
ATOM 685 C C . GLY A 1 92 ? 15.684 -4.291 -21.684 1.00 67.44 92 GLY A C 1
ATOM 686 O O . GLY A 1 92 ? 16.616 -4.181 -22.474 1.00 67.44 92 GLY A O 1
ATOM 687 N N . ASP A 1 93 ? 14.673 -3.417 -21.624 1.00 59.44 93 ASP A N 1
ATOM 688 C CA . ASP A 1 93 ? 14.524 -2.244 -22.501 1.00 59.44 93 ASP A CA 1
ATOM 689 C C . ASP A 1 93 ? 15.109 -0.949 -21.888 1.00 59.44 93 ASP A C 1
ATOM 691 O O . ASP A 1 93 ? 14.947 0.130 -22.468 1.00 59.44 93 ASP A O 1
ATOM 695 N N . ALA A 1 94 ? 15.719 -1.034 -20.697 1.00 55.53 94 ALA A N 1
ATOM 696 C CA . ALA A 1 94 ? 16.204 0.096 -19.895 1.00 55.53 94 ALA A CA 1
ATOM 697 C C . ALA A 1 94 ? 17.733 0.242 -19.906 1.00 55.53 94 ALA A C 1
ATOM 699 O O . ALA A 1 94 ? 18.437 -0.792 -19.885 1.00 55.53 94 ALA A O 1
#

Foldseek 3Di:
DVVVVVCVVVVVVVVCVVCVVVCPPCVVVCPVVPVVVVVVVVVVVVCPDPLSCVLQVQLVVQLVCCVVPPPDNCSVVRSVVSSVVRCVVCVVVD

Secondary structure (DSSP, 8-state):
-HHHHHHHHHHHHHHHHHHGGGG-SGGGGTHHHHHHHHHHHHHHHH---TTTTHHHHHHHHHHHHHHHHSSSTHHHHHHHHHHHHHHHHHGGG-